Protein AF-A0A6B3B4L0-F1 (afdb_monomer)

Radius of gyration: 17.32 Å; Cα contacts (8 Å, |Δi|>4): 108; chains: 1; bounding box: 22×57×33 Å

pLDDT: mean 83.1, std 14.29, range [36.91, 97.31]

Structure (mmCIF, N/CA/C/O backbone):
data_AF-A0A6B3B4L0-F1
#
_entry.id   AF-A0A6B3B4L0-F1
#
loop_
_atom_site.group_PDB
_atom_site.id
_atom_site.type_symbol
_atom_site.label_atom_id
_atom_site.label_alt_id
_atom_site.label_comp_id
_atom_site.label_asym_id
_atom_site.label_entity_id
_atom_site.label_seq_id
_atom_site.pdbx_PDB_ins_code
_atom_site.Cartn_x
_atom_site.Cartn_y
_atom_site.Cartn_z
_atom_site.occupancy
_atom_site.B_iso_or_equiv
_atom_site.auth_seq_id
_atom_site.auth_comp_id
_atom_site.auth_asym_id
_atom_site.auth_atom_id
_atom_site.pdbx_PDB_model_num
ATOM 1 N N . MET A 1 1 ? -3.618 20.649 6.891 1.00 60.66 1 MET A N 1
ATOM 2 C CA . MET A 1 1 ? -2.152 20.453 6.861 1.00 60.66 1 MET A CA 1
ATOM 3 C C . MET A 1 1 ? -1.797 19.612 5.644 1.00 60.66 1 MET A C 1
ATOM 5 O O . MET A 1 1 ? -2.587 18.727 5.328 1.00 60.66 1 MET A O 1
ATOM 9 N N . PRO A 1 2 ? -0.694 19.899 4.934 1.00 78.56 2 PRO A N 1
ATOM 10 C CA . PRO A 1 2 ? -0.254 19.070 3.814 1.00 78.56 2 PRO A CA 1
ATOM 11 C C . PRO A 1 2 ? 0.205 17.692 4.311 1.00 78.56 2 PRO A C 1
ATOM 13 O O . PRO A 1 2 ? 0.738 17.570 5.411 1.00 78.56 2 PRO A O 1
ATOM 16 N N . LEU A 1 3 ? -0.021 16.656 3.504 1.00 88.44 3 LEU A N 1
ATOM 17 C CA . LEU A 1 3 ? 0.461 15.305 3.790 1.00 88.44 3 LEU A CA 1
ATOM 18 C C . LEU A 1 3 ? 1.967 15.208 3.524 1.00 88.44 3 LEU A C 1
ATOM 20 O O . LEU A 1 3 ? 2.456 15.729 2.521 1.00 88.44 3 LEU A O 1
ATOM 24 N N . HIS A 1 4 ? 2.686 14.503 4.397 1.00 93.50 4 HIS A N 1
ATOM 25 C CA . HIS A 1 4 ? 4.107 14.207 4.219 1.00 93.50 4 HIS A CA 1
ATOM 26 C C . HIS A 1 4 ? 4.270 12.907 3.425 1.00 93.50 4 HIS A C 1
ATOM 28 O O . HIS A 1 4 ? 4.052 11.824 3.963 1.00 93.50 4 HIS A O 1
ATOM 34 N N . TRP A 1 5 ? 4.626 13.030 2.145 1.00 94.75 5 TRP A N 1
ATOM 35 C CA . TRP A 1 5 ? 4.809 11.900 1.233 1.00 94.75 5 TRP A CA 1
ATOM 36 C C . TRP A 1 5 ? 6.263 11.430 1.195 1.00 94.75 5 TRP A C 1
ATOM 38 O O . TRP A 1 5 ? 7.173 12.226 0.961 1.00 94.75 5 TRP A O 1
ATOM 48 N N . THR A 1 6 ? 6.461 10.124 1.343 1.00 94.50 6 THR A N 1
ATOM 49 C CA . THR A 1 6 ? 7.743 9.441 1.166 1.00 94.50 6 THR A CA 1
ATOM 50 C C . THR A 1 6 ? 7.697 8.635 -0.122 1.00 94.50 6 THR A C 1
ATOM 52 O O . THR A 1 6 ? 6.875 7.730 -0.271 1.00 94.50 6 THR A O 1
ATOM 55 N N . ARG A 1 7 ? 8.583 8.964 -1.060 1.00 91.56 7 ARG A N 1
ATOM 56 C CA . ARG A 1 7 ? 8.720 8.259 -2.337 1.00 91.56 7 ARG A CA 1
ATOM 57 C C . ARG A 1 7 ? 9.512 6.969 -2.168 1.00 91.56 7 ARG A C 1
ATOM 59 O O . ARG A 1 7 ? 10.481 6.935 -1.414 1.00 91.56 7 ARG A O 1
ATOM 66 N N . SER A 1 8 ? 9.116 5.929 -2.896 1.00 88.44 8 SER A N 1
ATOM 67 C CA . SER A 1 8 ? 9.882 4.686 -2.997 1.00 88.44 8 SER A CA 1
ATOM 68 C C . SER A 1 8 ? 11.282 4.933 -3.572 1.00 88.44 8 SER A C 1
ATOM 70 O O . SER A 1 8 ? 11.435 5.665 -4.549 1.00 88.44 8 SER A O 1
ATOM 72 N N . SER A 1 9 ? 12.293 4.264 -3.016 1.00 83.88 9 SER A N 1
ATOM 73 C CA . SER A 1 9 ? 13.666 4.255 -3.545 1.00 83.88 9 SER A CA 1
ATOM 74 C C . SER A 1 9 ? 13.798 3.537 -4.892 1.00 83.88 9 SER A C 1
ATOM 76 O O . SER A 1 9 ? 14.800 3.709 -5.572 1.00 83.88 9 SER A O 1
ATOM 78 N N . TYR A 1 10 ? 12.799 2.734 -5.267 1.00 77.81 10 TYR A N 1
ATOM 79 C CA . TYR A 1 10 ? 12.742 2.003 -6.538 1.00 77.81 10 TYR A CA 1
ATOM 80 C C . TYR A 1 10 ? 12.088 2.813 -7.664 1.00 77.81 10 TYR A C 1
ATOM 82 O O . TYR A 1 10 ? 11.947 2.320 -8.776 1.00 77.81 10 TYR A O 1
ATOM 90 N N . CYS A 1 11 ? 11.676 4.052 -7.383 1.00 78.81 11 CYS A N 1
ATOM 91 C CA . CYS A 1 11 ? 11.149 4.948 -8.398 1.00 78.81 11 CYS A CA 1
ATOM 92 C C . CYS A 1 11 ? 12.308 5.586 -9.173 1.00 78.81 11 CYS A C 1
ATOM 94 O O . CYS A 1 11 ? 12.874 6.592 -8.739 1.00 78.81 11 CYS A O 1
ATOM 96 N N . ASP A 1 12 ? 12.663 4.995 -10.309 1.00 77.06 12 ASP A N 1
ATOM 97 C CA . ASP A 1 12 ? 13.581 5.579 -11.280 1.00 77.06 12 ASP A CA 1
ATOM 98 C C . ASP A 1 12 ? 12.816 6.301 -12.411 1.00 77.06 12 ASP A C 1
ATOM 100 O O . ASP A 1 12 ? 11.586 6.259 -12.523 1.00 77.06 12 ASP A O 1
ATOM 104 N N . SER A 1 13 ? 13.544 7.050 -13.240 1.00 65.50 13 SER A N 1
ATOM 105 C CA . SER A 1 13 ? 12.957 7.815 -14.346 1.00 65.50 13 SER A CA 1
ATOM 106 C C . SER A 1 13 ? 12.509 6.941 -15.524 1.00 65.50 13 SER A C 1
ATOM 108 O O . SER A 1 13 ? 11.720 7.409 -16.347 1.00 65.50 13 SER A O 1
ATOM 110 N N . ALA A 1 14 ? 12.982 5.695 -15.610 1.00 66.81 14 ALA A N 1
ATOM 111 C CA . ALA A 1 14 ? 12.793 4.813 -16.762 1.00 66.81 14 ALA A CA 1
ATOM 112 C C . ALA A 1 14 ? 11.774 3.680 -16.525 1.00 66.81 14 ALA A C 1
ATOM 114 O O . ALA A 1 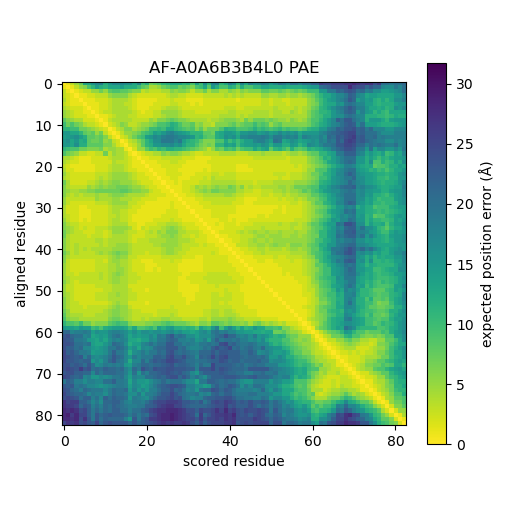14 ? 11.201 3.169 -17.485 1.00 66.81 14 ALA A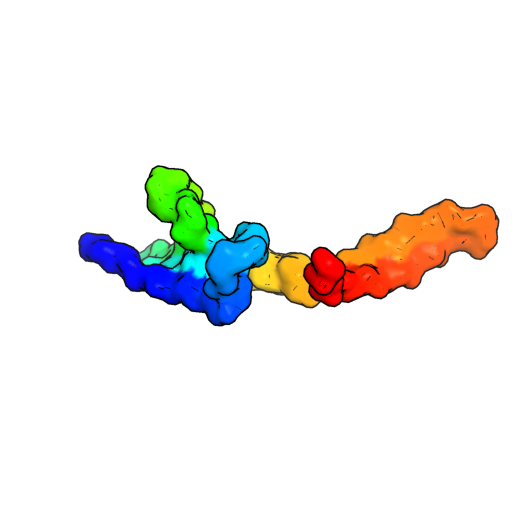 O 1
ATOM 115 N N . GLY A 1 15 ? 11.516 3.303 -15.275 1.00 65.50 15 GLY A N 1
ATOM 116 C CA . GLY A 1 15 ? 10.702 2.156 -14.884 1.00 65.50 15 GLY A CA 1
ATOM 117 C C . GLY A 1 15 ? 9.252 2.518 -14.548 1.00 65.50 15 GLY A C 1
ATOM 118 O O . GLY A 1 15 ? 8.949 3.672 -14.236 1.00 65.50 15 GLY A O 1
ATOM 119 N N . PRO A 1 16 ? 8.309 1.564 -14.633 1.00 65.94 16 PRO A N 1
ATOM 120 C CA . PRO A 1 16 ? 6.877 1.824 -14.459 1.00 65.94 16 PRO A CA 1
ATOM 121 C C . PRO A 1 16 ? 6.435 2.006 -12.994 1.00 65.94 16 PRO A C 1
ATOM 123 O O . PRO A 1 16 ? 5.397 2.621 -12.754 1.00 65.94 16 PRO A O 1
ATOM 126 N N . ASP A 1 17 ? 7.224 1.548 -12.019 1.00 72.12 17 ASP A N 1
ATOM 127 C CA . ASP A 1 17 ? 6.748 1.295 -10.653 1.00 72.12 17 ASP A CA 1
ATOM 128 C C . ASP A 1 17 ? 7.162 2.387 -9.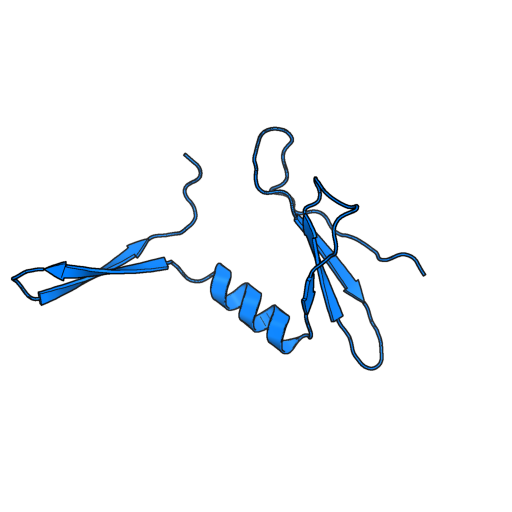654 1.00 72.12 17 ASP A C 1
ATOM 130 O O . ASP A 1 17 ? 8.058 2.233 -8.823 1.00 72.12 17 ASP A O 1
ATOM 134 N N . CYS A 1 18 ? 6.470 3.523 -9.716 1.00 89.00 18 CYS A N 1
ATOM 135 C CA . CYS A 1 18 ? 6.727 4.674 -8.856 1.00 89.00 18 CYS A CA 1
ATOM 136 C C . CYS A 1 18 ? 5.571 4.925 -7.886 1.00 89.00 18 CYS A C 1
ATOM 138 O O . CYS A 1 18 ? 4.518 5.413 -8.282 1.00 89.00 18 CYS A O 1
ATOM 140 N N . VAL A 1 19 ? 5.784 4.667 -6.594 1.00 91.94 19 VAL A N 1
ATOM 141 C CA . VAL A 1 19 ? 4.778 4.929 -5.551 1.00 91.94 19 VAL A CA 1
ATOM 142 C C . VAL A 1 19 ? 5.298 5.830 -4.433 1.00 91.94 19 VAL A C 1
ATOM 144 O O . VAL A 1 19 ? 6.498 5.874 -4.143 1.00 91.94 19 VAL A O 1
ATOM 147 N N . GLU A 1 20 ? 4.370 6.535 -3.794 1.00 94.62 20 GLU A N 1
ATOM 148 C CA . GLU A 1 20 ? 4.579 7.381 -2.621 1.00 94.62 20 GLU A CA 1
ATOM 149 C C . GLU A 1 20 ? 3.584 7.004 -1.521 1.00 94.62 20 GLU A C 1
ATOM 151 O O . GLU A 1 20 ? 2.402 6.770 -1.795 1.00 94.62 20 GLU A O 1
ATOM 156 N N . VAL A 1 21 ? 4.052 6.991 -0.271 1.00 95.75 21 VAL A N 1
ATOM 157 C CA . VAL A 1 21 ? 3.232 6.723 0.919 1.00 95.75 21 VAL A CA 1
ATOM 158 C C . VAL A 1 21 ? 3.211 7.912 1.871 1.00 95.75 21 VAL A C 1
ATOM 160 O O . VAL A 1 21 ? 4.214 8.605 2.011 1.00 95.75 21 VAL A O 1
ATOM 163 N N . ALA A 1 22 ? 2.091 8.142 2.551 1.00 96.44 22 ALA A N 1
ATOM 164 C CA . ALA A 1 22 ? 1.981 9.145 3.609 1.00 96.44 22 ALA A CA 1
ATOM 165 C C . ALA A 1 22 ? 1.229 8.583 4.817 1.00 96.44 22 ALA A C 1
ATOM 167 O O . ALA A 1 22 ? 0.132 8.043 4.676 1.00 96.44 22 ALA A O 1
ATOM 168 N N . SER A 1 23 ? 1.796 8.757 6.009 1.00 95.12 23 SER A N 1
ATOM 169 C CA . SER A 1 23 ? 1.137 8.406 7.269 1.00 95.12 23 SER A CA 1
ATOM 170 C C . SER A 1 23 ? 0.373 9.610 7.807 1.00 95.12 23 SER A C 1
ATOM 172 O O . SER A 1 23 ? 0.954 10.677 8.012 1.00 95.12 23 SER A O 1
ATOM 174 N N . VAL A 1 24 ? -0.923 9.437 8.060 1.00 95.19 24 VAL A N 1
ATOM 175 C CA . VAL A 1 24 ? -1.800 10.481 8.597 1.00 95.19 24 VAL A CA 1
ATOM 176 C C . VAL A 1 24 ? -2.157 10.129 10.042 1.00 95.19 24 VAL A C 1
ATOM 178 O O . VAL A 1 24 ? -2.948 9.208 10.265 1.00 95.19 24 VAL A O 1
ATOM 181 N N . PRO A 1 25 ? -1.567 10.812 11.039 1.00 92.31 25 PRO A N 1
ATOM 182 C CA . PRO A 1 25 ? -1.888 10.580 12.442 1.00 92.31 25 PRO A CA 1
ATOM 183 C C . PRO A 1 25 ? -3.267 11.157 12.796 1.00 92.31 25 PRO A C 1
ATOM 185 O O . PRO A 1 25 ? -3.730 12.122 12.189 1.00 92.31 25 PRO A O 1
ATOM 188 N N . GLY A 1 26 ? -3.918 10.585 13.808 1.00 91.25 26 GLY A N 1
ATOM 189 C CA . GLY A 1 26 ? -5.224 11.034 14.289 1.00 91.25 26 GLY A CA 1
ATOM 190 C C . GLY A 1 26 ? -5.952 9.952 15.091 1.00 91.25 26 GLY A C 1
ATOM 191 O O . GLY A 1 26 ? -5.408 8.863 15.273 1.00 91.25 26 GLY A O 1
ATOM 192 N N . PRO A 1 27 ? -7.188 10.222 15.552 1.00 91.81 27 PRO A N 1
ATOM 193 C CA . PRO A 1 27 ? -8.011 9.236 16.263 1.00 91.81 27 PRO A CA 1
ATOM 194 C C . PRO A 1 27 ? -8.372 8.022 15.391 1.00 91.81 27 PRO A C 1
ATOM 196 O O . PRO A 1 27 ? -8.600 6.934 15.908 1.00 91.81 27 PRO A O 1
ATOM 199 N N . ALA A 1 28 ? -8.375 8.199 14.068 1.00 91.81 28 ALA A N 1
ATOM 200 C CA . ALA A 1 28 ? -8.448 7.133 13.077 1.00 91.81 28 ALA A CA 1
ATOM 201 C C . ALA A 1 28 ? -7.256 7.288 12.113 1.00 91.81 28 ALA A C 1
ATOM 203 O O . ALA A 1 28 ? -7.373 8.004 11.116 1.00 91.81 28 ALA A O 1
ATOM 204 N N . PRO A 1 29 ? -6.084 6.705 12.430 1.00 94.81 29 PRO A N 1
ATOM 205 C CA . PRO A 1 29 ? -4.897 6.859 11.601 1.00 94.81 29 PRO A CA 1
ATOM 206 C C . PRO A 1 29 ? -5.079 6.144 10.262 1.00 94.81 29 PRO A C 1
ATOM 208 O O . PRO A 1 29 ? -5.647 5.051 10.205 1.00 94.81 29 PRO A O 1
ATOM 211 N N . VAL A 1 30 ? -4.561 6.741 9.191 1.00 96.75 30 VAL A N 1
ATOM 212 C CA . VAL A 1 30 ? -4.596 6.145 7.850 1.00 96.75 30 VAL A CA 1
ATOM 213 C C . VAL A 1 30 ? -3.238 6.228 7.165 1.00 96.75 30 VAL A C 1
ATOM 215 O O . VAL A 1 30 ? -2.456 7.147 7.408 1.00 96.75 30 VAL A O 1
ATOM 218 N N . VAL A 1 31 ? -2.966 5.259 6.297 1.00 96.94 31 VAL A N 1
ATOM 219 C CA . VAL A 1 31 ? -1.824 5.251 5.383 1.00 96.94 31 VAL A CA 1
ATOM 220 C C . VAL A 1 31 ? -2.348 5.499 3.979 1.00 96.94 31 VAL A C 1
ATOM 222 O O . VAL A 1 31 ? -3.172 4.734 3.479 1.00 96.94 31 VAL A O 1
ATOM 225 N N . CYS A 1 32 ? -1.883 6.568 3.347 1.00 96.56 32 CYS A N 1
ATOM 226 C CA . CYS A 1 32 ? -2.212 6.882 1.966 1.00 96.56 32 CYS A CA 1
ATOM 227 C C . CYS A 1 32 ? -1.133 6.323 1.034 1.00 96.56 32 CYS A C 1
ATOM 229 O O . CYS A 1 32 ? 0.050 6.497 1.310 1.00 96.56 32 CYS A O 1
ATOM 231 N N . LEU A 1 33 ? -1.532 5.706 -0.076 1.00 94.88 33 LEU A N 1
ATOM 232 C CA . LEU A 1 33 ? -0.660 5.215 -1.145 1.00 94.88 33 LEU A CA 1
ATOM 233 C C . LEU A 1 33 ? -1.112 5.829 -2.470 1.00 94.88 33 LEU A C 1
ATOM 235 O O . LEU A 1 33 ? -2.299 5.787 -2.803 1.00 94.88 33 LEU A O 1
ATOM 239 N N . ARG A 1 34 ? -0.178 6.371 -3.248 1.00 94.19 34 ARG A N 1
ATOM 240 C CA . ARG A 1 34 ? -0.463 6.879 -4.595 1.00 94.19 34 ARG A CA 1
ATOM 241 C C . ARG A 1 34 ? 0.662 6.563 -5.567 1.00 94.19 34 ARG A C 1
ATOM 243 O O . ARG A 1 34 ? 1.786 6.287 -5.159 1.00 94.19 34 ARG A O 1
ATOM 250 N N . ASP A 1 35 ? 0.341 6.681 -6.846 1.00 91.12 35 ASP A N 1
ATOM 251 C CA . ASP A 1 35 ? 1.317 6.705 -7.929 1.00 91.12 35 ASP A CA 1
ATOM 252 C C . ASP A 1 35 ? 2.024 8.070 -7.965 1.00 91.12 35 ASP A C 1
ATOM 254 O O . ASP A 1 35 ? 1.379 9.116 -8.107 1.00 91.12 35 ASP A O 1
ATOM 258 N N . SER A 1 36 ? 3.352 8.064 -7.841 1.00 89.88 36 SER A N 1
ATOM 259 C CA . SER A 1 36 ? 4.172 9.282 -7.857 1.00 89.88 36 SER A CA 1
ATOM 260 C C . SER A 1 36 ? 4.131 9.990 -9.210 1.00 89.88 36 SER A C 1
ATOM 262 O O . SER A 1 36 ? 4.349 11.200 -9.269 1.00 89.88 36 SER A O 1
ATOM 264 N N . LYS A 1 37 ? 3.860 9.260 -10.301 1.00 86.06 37 LYS A N 1
ATOM 265 C CA . LYS A 1 37 ? 3.783 9.818 -11.661 1.00 86.06 37 LYS A CA 1
ATOM 266 C C . LYS A 1 37 ? 2.437 10.472 -11.951 1.00 86.06 37 LYS A C 1
ATOM 268 O O . LYS A 1 37 ? 2.343 11.298 -12.853 1.00 86.06 37 LYS A O 1
ATOM 273 N N . ASN A 1 38 ? 1.409 10.147 -11.170 1.00 88.81 38 ASN A N 1
ATOM 274 C CA . ASN A 1 38 ? 0.061 10.685 -11.325 1.00 88.81 38 ASN A CA 1
ATOM 275 C C . ASN A 1 38 ? -0.477 11.267 -9.999 1.00 88.81 38 ASN A C 1
ATOM 277 O O . ASN A 1 38 ? -1.531 10.837 -9.524 1.00 88.81 38 ASN A O 1
ATOM 281 N N . PRO A 1 39 ? 0.188 12.276 -9.399 1.00 88.56 39 PRO A N 1
ATOM 282 C CA . PRO A 1 39 ? -0.140 12.768 -8.056 1.00 88.56 39 PRO A CA 1
ATOM 283 C C . PRO A 1 39 ? -1.495 13.486 -7.958 1.00 88.56 39 PRO A C 1
ATOM 285 O O . PRO A 1 39 ? -1.968 13.722 -6.847 1.00 88.56 39 PRO A O 1
ATOM 288 N N . SER A 1 40 ? -2.104 13.850 -9.094 1.00 90.69 40 SER A N 1
ATOM 289 C CA . SER A 1 40 ? -3.448 14.436 -9.176 1.00 90.69 40 SER A CA 1
ATOM 290 C C . SER A 1 40 ? -4.570 13.398 -9.103 1.00 90.69 40 SER A C 1
ATOM 292 O O . SER A 1 40 ? -5.724 13.768 -8.882 1.00 90.69 40 SER A O 1
ATOM 294 N N . ARG A 1 41 ? -4.263 12.107 -9.291 1.00 89.75 41 ARG A N 1
ATOM 295 C CA . ARG A 1 41 ? -5.248 11.031 -9.147 1.00 89.75 41 ARG A CA 1
ATOM 296 C C . ARG A 1 41 ? -5.516 10.739 -7.664 1.00 89.75 41 ARG A C 1
ATOM 298 O O . ARG A 1 41 ? -4.647 10.987 -6.827 1.00 89.75 41 ARG A O 1
ATOM 305 N N . PRO A 1 42 ? -6.698 10.194 -7.322 1.00 92.81 42 PRO A N 1
ATOM 306 C CA . PRO A 1 42 ? -7.011 9.824 -5.947 1.00 92.81 42 PRO A CA 1
ATOM 307 C C . PRO A 1 42 ? -5.991 8.840 -5.363 1.00 92.81 42 PRO A C 1
ATOM 309 O O . PRO A 1 42 ? -5.626 7.856 -6.006 1.00 92.81 42 PRO A O 1
ATOM 312 N N . ALA A 1 43 ? -5.564 9.097 -4.128 1.00 94.19 43 ALA A N 1
ATOM 313 C CA . ALA A 1 43 ? -4.766 8.156 -3.353 1.00 94.19 43 ALA A CA 1
ATOM 314 C C . ALA A 1 43 ? -5.663 7.074 -2.737 1.00 94.19 43 ALA A C 1
ATOM 316 O O . ALA A 1 43 ? -6.794 7.347 -2.328 1.00 94.19 43 ALA A O 1
ATOM 317 N N . LEU A 1 44 ? -5.135 5.858 -2.617 1.00 95.12 44 LEU A N 1
ATOM 318 C CA . LEU A 1 44 ? -5.742 4.810 -1.804 1.00 95.12 44 LEU A CA 1
ATOM 319 C C . LEU A 1 44 ? -5.459 5.105 -0.332 1.00 95.12 44 LEU A C 1
ATOM 321 O O . LEU A 1 44 ? -4.328 5.437 0.010 1.00 95.12 44 LEU A O 1
ATOM 325 N N . ALA A 1 45 ? -6.459 4.968 0.535 1.00 96.25 45 ALA A N 1
ATOM 326 C CA . ALA A 1 45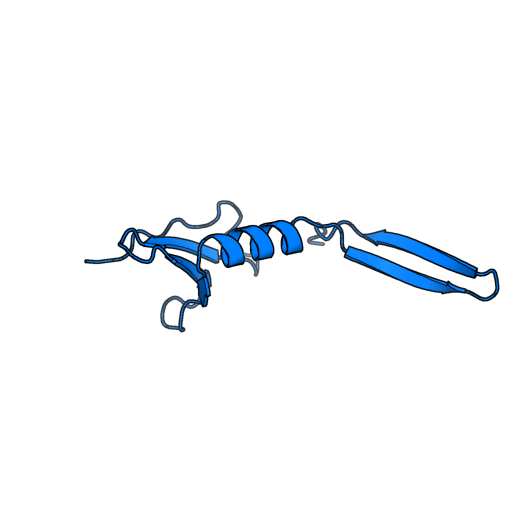 ? -6.313 5.162 1.973 1.00 96.25 45 ALA A CA 1
ATOM 327 C C . ALA A 1 45 ? -6.614 3.857 2.713 1.00 96.25 45 ALA A C 1
ATOM 329 O O . ALA A 1 45 ? -7.669 3.250 2.528 1.00 96.25 45 ALA A O 1
ATOM 330 N N . PHE A 1 46 ? -5.688 3.442 3.569 1.00 97.25 46 PHE A N 1
ATOM 331 C CA . PHE A 1 46 ? -5.768 2.210 4.340 1.00 97.25 46 PHE A CA 1
ATOM 332 C C . PHE A 1 46 ? -5.805 2.525 5.831 1.00 97.25 46 PHE A C 1
ATOM 334 O O . PHE A 1 46 ? -5.015 3.331 6.317 1.00 97.25 46 PHE A O 1
ATOM 341 N N . GLY A 1 47 ? -6.664 1.837 6.583 1.00 97.31 47 GLY A N 1
ATOM 342 C CA . GLY A 1 47 ? -6.467 1.722 8.030 1.00 97.31 47 GLY A CA 1
ATOM 343 C C . GLY A 1 47 ? -5.239 0.850 8.350 1.00 97.31 47 GLY A C 1
ATOM 344 O O . GLY A 1 47 ? -4.797 0.092 7.481 1.00 97.31 47 GLY A O 1
ATOM 345 N N . PRO A 1 48 ? -4.706 0.873 9.586 1.00 95.12 48 PRO A N 1
ATOM 346 C CA . PRO A 1 48 ? -3.457 0.183 9.925 1.00 95.12 48 PRO A CA 1
ATOM 347 C C . PRO A 1 48 ? -3.486 -1.321 9.629 1.00 95.12 48 PRO A C 1
ATOM 349 O O . PRO A 1 48 ? -2.574 -1.846 8.999 1.00 95.12 48 PRO A O 1
ATOM 352 N N . ALA A 1 49 ? -4.571 -2.007 10.005 1.00 95.81 49 ALA A N 1
ATOM 353 C CA . ALA A 1 49 ? -4.722 -3.441 9.757 1.00 95.81 49 ALA A CA 1
ATOM 354 C C . ALA A 1 49 ? -4.796 -3.774 8.257 1.00 95.81 49 ALA A C 1
ATOM 356 O O . ALA A 1 49 ? -4.181 -4.737 7.802 1.00 95.81 49 ALA A O 1
ATOM 357 N N . ALA A 1 50 ? -5.511 -2.954 7.479 1.00 96.81 50 ALA A N 1
ATOM 358 C CA . ALA A 1 50 ? -5.612 -3.123 6.032 1.00 96.81 50 ALA A CA 1
ATOM 359 C C . ALA A 1 50 ? -4.264 -2.869 5.343 1.00 96.81 50 ALA A C 1
ATOM 361 O O . ALA A 1 50 ? -3.905 -3.604 4.428 1.00 96.81 50 ALA A O 1
ATOM 362 N N . TRP A 1 51 ? -3.493 -1.885 5.816 1.00 96.00 51 TRP A N 1
ATOM 363 C CA . TRP A 1 51 ? -2.142 -1.621 5.328 1.00 96.00 51 TRP A CA 1
ATOM 364 C C . TRP A 1 51 ? -1.202 -2.802 5.594 1.00 96.00 51 TRP A C 1
ATOM 366 O O . TRP A 1 51 ? -0.545 -3.282 4.673 1.00 96.00 51 TRP A O 1
ATOM 376 N N . SER A 1 52 ? -1.184 -3.333 6.821 1.00 94.88 52 SER A N 1
ATOM 377 C CA . SER A 1 52 ? -0.380 -4.517 7.154 1.00 94.88 52 SER A CA 1
ATOM 378 C C . SER A 1 52 ? -0.763 -5.735 6.310 1.00 94.88 52 SER A C 1
ATOM 380 O O . SER A 1 52 ? 0.117 -6.448 5.830 1.00 94.88 52 SER A O 1
ATOM 382 N N . ALA A 1 53 ? -2.062 -5.961 6.088 1.00 95.06 53 ALA A N 1
ATOM 383 C CA . ALA A 1 53 ? -2.539 -7.041 5.228 1.00 95.06 53 ALA A CA 1
ATOM 384 C C . ALA A 1 53 ? -2.136 -6.835 3.759 1.00 95.06 53 ALA A C 1
ATOM 386 O O . ALA A 1 53 ? -1.704 -7.788 3.113 1.00 95.06 53 ALA A O 1
ATOM 387 N N . PHE A 1 54 ? -2.235 -5.604 3.248 1.00 93.31 54 PHE A N 1
ATOM 388 C CA . PHE A 1 54 ? -1.802 -5.243 1.899 1.00 93.31 54 PHE A CA 1
ATOM 389 C C . PHE A 1 54 ? -0.308 -5.524 1.702 1.00 93.31 54 PHE A C 1
ATOM 391 O O . PHE A 1 54 ? 0.049 -6.266 0.789 1.00 93.31 54 PHE A O 1
ATOM 398 N N . VAL A 1 55 ? 0.552 -5.022 2.598 1.00 91.88 55 VAL A N 1
ATOM 399 C CA . VAL A 1 55 ? 2.008 -5.255 2.545 1.00 91.88 55 VAL A CA 1
ATOM 400 C C . VAL A 1 55 ? 2.329 -6.750 2.630 1.00 91.88 55 VAL A C 1
ATOM 402 O O . VAL A 1 55 ? 3.096 -7.271 1.825 1.00 91.88 55 VAL A O 1
ATOM 405 N N . GLY A 1 56 ? 1.686 -7.474 3.549 1.00 92.50 56 GLY A N 1
ATOM 406 C CA . GLY A 1 56 ? 1.874 -8.919 3.677 1.00 92.50 56 GLY A CA 1
ATOM 407 C C . GLY A 1 56 ? 1.381 -9.721 2.468 1.00 92.50 56 GLY A C 1
ATOM 408 O O . GLY A 1 56 ? 1.870 -10.821 2.231 1.00 92.50 56 GLY A O 1
ATOM 409 N N . ALA A 1 57 ? 0.419 -9.206 1.699 1.00 88.00 57 ALA A N 1
ATOM 410 C CA . ALA A 1 57 ? -0.036 -9.841 0.467 1.00 88.00 57 ALA A CA 1
ATOM 411 C C . ALA A 1 57 ? 0.946 -9.613 -0.691 1.00 88.00 57 ALA A C 1
ATOM 413 O O . ALA A 1 57 ? 1.183 -10.546 -1.456 1.00 88.00 57 ALA A O 1
ATOM 414 N N . VAL A 1 58 ? 1.529 -8.414 -0.806 1.00 85.62 58 VAL A N 1
ATOM 415 C CA . VAL A 1 58 ? 2.496 -8.097 -1.876 1.00 85.62 58 VAL A CA 1
ATOM 416 C C . VAL A 1 58 ? 3.880 -8.703 -1.636 1.00 85.62 58 VAL A C 1
ATOM 418 O O . VAL A 1 58 ? 4.582 -8.994 -2.600 1.00 85.62 58 VAL A O 1
ATOM 421 N N . ASP A 1 59 ? 4.254 -8.950 -0.378 1.00 81.75 59 ASP A N 1
ATOM 422 C CA . ASP A 1 59 ? 5.517 -9.610 -0.013 1.00 81.75 59 ASP A CA 1
ATOM 423 C C . ASP A 1 59 ? 5.472 -11.141 -0.205 1.00 81.75 59 ASP A C 1
ATOM 425 O O . ASP A 1 59 ? 6.495 -11.829 -0.213 1.00 81.75 59 ASP A O 1
ATOM 429 N N . ARG A 1 60 ? 4.279 -11.724 -0.394 1.00 71.19 60 ARG A N 1
ATOM 430 C CA . ARG A 1 60 ? 4.162 -13.168 -0.626 1.00 71.19 60 ARG A 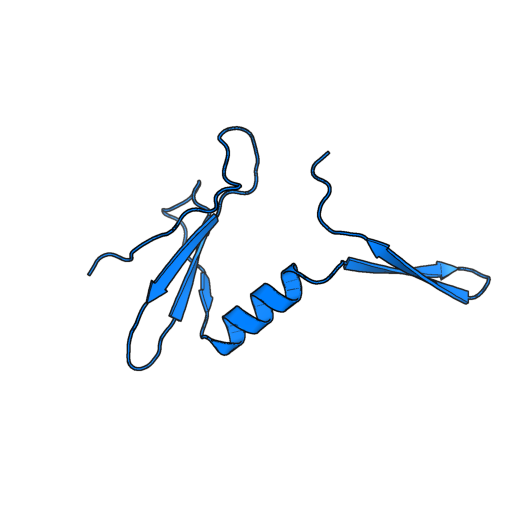CA 1
ATOM 431 C C . ARG A 1 60 ? 4.622 -13.535 -2.039 1.00 71.19 60 ARG A C 1
ATOM 433 O O . ARG A 1 60 ? 4.174 -12.922 -3.008 1.00 71.19 60 ARG A O 1
ATOM 440 N N . PRO A 1 61 ? 5.416 -14.611 -2.197 1.00 61.22 61 PRO A N 1
ATOM 441 C CA . PRO A 1 61 ? 5.674 -15.169 -3.516 1.00 61.22 61 PRO A CA 1
ATOM 442 C C . PRO A 1 61 ? 4.350 -15.620 -4.140 1.00 61.22 61 PRO A C 1
ATOM 444 O O . PRO A 1 61 ? 3.548 -16.303 -3.496 1.00 61.22 61 PRO A O 1
ATOM 447 N N . ALA A 1 62 ? 4.126 -15.264 -5.405 1.00 66.50 62 ALA A N 1
ATOM 448 C CA . ALA A 1 62 ? 2.968 -15.737 -6.142 1.00 66.50 62 ALA A CA 1
ATOM 449 C C . ALA A 1 62 ? 3.040 -17.265 -6.249 1.00 66.50 62 ALA A C 1
ATOM 451 O O . ALA A 1 62 ? 3.961 -17.832 -6.844 1.00 66.50 62 ALA A O 1
ATOM 452 N N . VAL A 1 63 ? 2.066 -17.950 -5.657 1.00 66.38 63 VAL A N 1
ATOM 453 C CA . VAL A 1 63 ? 1.944 -19.401 -5.765 1.00 66.38 63 VAL A CA 1
ATOM 454 C C . VAL A 1 63 ? 1.230 -19.708 -7.075 1.00 66.38 63 VAL A C 1
ATOM 456 O O . VAL A 1 63 ? 0.034 -19.459 -7.208 1.00 66.38 63 VAL A O 1
ATOM 459 N N . VAL A 1 64 ? 1.952 -20.258 -8.050 1.00 74.88 64 VAL A N 1
ATOM 460 C CA . VAL A 1 64 ? 1.340 -20.771 -9.279 1.00 74.88 64 VAL A CA 1
ATOM 461 C C . VAL A 1 64 ? 1.133 -22.265 -9.111 1.00 74.88 64 VAL A C 1
ATOM 463 O O . VAL A 1 64 ? 2.087 -23.044 -9.106 1.00 74.88 64 VAL A O 1
ATOM 466 N N . ALA A 1 65 ? -0.126 -22.661 -8.969 1.00 74.06 65 ALA A N 1
ATOM 467 C CA . ALA A 1 65 ? -0.526 -24.057 -8.967 1.00 74.06 65 ALA A CA 1
ATOM 468 C C . ALA A 1 65 ? -0.999 -24.445 -10.372 1.00 74.06 65 ALA A C 1
ATOM 470 O O . ALA A 1 65 ? -1.918 -23.839 -10.917 1.00 74.06 65 ALA A O 1
ATOM 471 N N . THR A 1 66 ? -0.358 -25.445 -10.969 1.00 79.12 66 THR A N 1
ATOM 472 C CA . THR A 1 66 ? -0.766 -26.025 -12.253 1.00 79.12 66 THR A CA 1
ATOM 473 C C . THR A 1 66 ? -1.217 -27.455 -12.014 1.00 79.12 66 THR A C 1
ATOM 475 O O . THR A 1 66 ? -0.501 -28.249 -11.404 1.00 79.12 66 THR A O 1
ATOM 478 N N . ARG A 1 67 ? -2.413 -27.798 -12.490 1.00 81.38 67 ARG A N 1
ATOM 479 C CA . ARG A 1 67 ? -2.902 -29.176 -12.444 1.00 81.38 67 ARG A CA 1
ATOM 480 C C . ARG A 1 67 ? -2.349 -29.932 -13.650 1.00 81.38 67 ARG A C 1
ATOM 482 O O . ARG A 1 67 ? -2.683 -29.595 -14.783 1.00 81.38 67 ARG A O 1
ATOM 489 N N . THR A 1 68 ? -1.496 -30.921 -13.409 1.00 81.06 68 THR A N 1
ATOM 490 C CA . THR A 1 68 ? -0.979 -31.834 -14.436 1.00 81.06 68 THR A CA 1
ATOM 491 C C . THR A 1 68 ? -1.715 -33.174 -14.357 1.00 81.06 68 THR A C 1
ATOM 493 O O . THR A 1 68 ? -2.491 -33.421 -13.431 1.00 81.06 68 THR A O 1
ATOM 496 N N . ARG A 1 69 ? -1.510 -34.048 -15.352 1.00 87.25 69 ARG A N 1
ATOM 497 C CA . ARG A 1 69 ? -2.086 -35.405 -15.344 1.00 87.25 69 ARG A CA 1
ATOM 498 C C . ARG A 1 69 ? -1.569 -36.252 -14.171 1.00 87.25 69 ARG A C 1
ATOM 500 O O . ARG A 1 69 ? -2.317 -37.080 -13.671 1.00 87.25 69 ARG A O 1
ATOM 507 N N . ASP A 1 70 ? -0.358 -35.962 -13.694 1.00 88.31 70 ASP A N 1
ATOM 508 C CA . ASP A 1 70 ? 0.311 -36.674 -12.594 1.00 88.31 70 ASP A CA 1
ATOM 509 C C . ASP A 1 70 ? 0.037 -36.057 -11.209 1.00 88.31 70 ASP A C 1
ATOM 511 O O . ASP A 1 70 ? 0.587 -36.504 -10.204 1.00 88.31 70 ASP A O 1
ATOM 515 N N . GLY A 1 71 ? -0.802 -35.015 -11.133 1.00 84.62 71 GLY A N 1
ATOM 516 C CA . GLY A 1 71 ? -1.216 -34.395 -9.875 1.00 84.62 71 GLY A CA 1
ATOM 517 C C . GLY A 1 71 ? -1.148 -32.867 -9.867 1.00 84.62 71 GLY A C 1
ATOM 518 O O . GLY A 1 71 ? -1.107 -32.200 -10.899 1.00 84.62 71 GLY A O 1
ATOM 519 N N . LEU A 1 72 ? -1.189 -32.286 -8.667 1.00 81.81 72 LEU A N 1
ATOM 520 C CA . LEU A 1 72 ? -1.077 -30.840 -8.474 1.00 81.81 72 LEU A CA 1
ATOM 521 C C . LEU A 1 72 ? 0.398 -30.448 -8.336 1.00 81.81 72 LEU A C 1
ATOM 523 O O . LEU A 1 72 ? 1.060 -30.855 -7.386 1.00 81.81 72 LEU A O 1
ATOM 52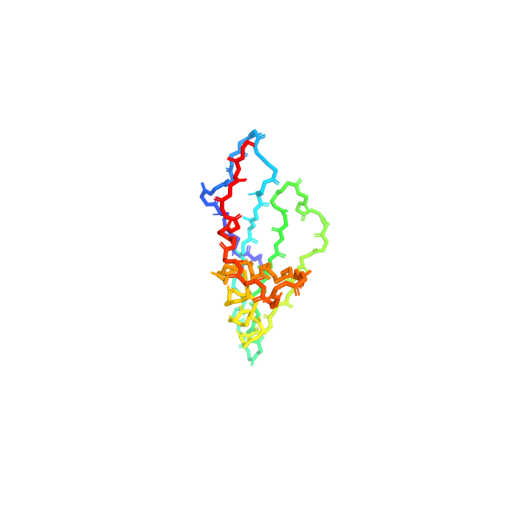7 N N . GLN A 1 73 ? 0.898 -29.626 -9.256 1.00 79.44 73 GLN A N 1
ATOM 528 C CA . GLN A 1 73 ? 2.234 -29.040 -9.175 1.00 79.44 73 GLN A CA 1
ATOM 529 C C . GLN A 1 73 ? 2.122 -27.610 -8.651 1.00 79.44 73 GLN A C 1
ATOM 531 O O . GLN A 1 73 ? 1.447 -26.773 -9.251 1.00 79.44 73 GLN A O 1
ATOM 536 N N . VAL A 1 74 ? 2.786 -27.318 -7.533 1.00 79.75 74 VAL A N 1
ATOM 537 C CA . VAL A 1 74 ? 2.805 -25.986 -6.917 1.00 79.75 74 VAL A CA 1
ATOM 538 C C . VAL A 1 74 ? 4.206 -25.407 -7.050 1.00 79.75 74 VAL A C 1
ATOM 540 O O . VAL A 1 74 ? 5.166 -25.985 -6.546 1.00 79.75 74 VAL A O 1
ATOM 543 N N . ARG A 1 75 ? 4.335 -24.259 -7.722 1.00 72.44 75 ARG A N 1
ATOM 544 C CA . ARG A 1 75 ? 5.613 -23.558 -7.878 1.00 72.44 75 ARG A CA 1
ATOM 545 C C . ARG A 1 75 ? 5.502 -22.147 -7.320 1.00 72.44 75 ARG A C 1
ATOM 547 O O . ARG A 1 75 ? 4.606 -21.390 -7.689 1.00 72.44 75 ARG A O 1
ATOM 554 N N . LEU A 1 76 ? 6.436 -21.786 -6.447 1.00 69.94 76 LEU A N 1
ATOM 555 C CA . LEU A 1 76 ? 6.599 -20.411 -5.990 1.00 69.94 76 LEU A CA 1
ATOM 556 C C . LEU A 1 76 ? 7.256 -19.611 -7.117 1.00 69.94 76 LEU A C 1
ATOM 558 O O . LEU A 1 76 ? 8.392 -19.898 -7.503 1.00 69.94 76 LEU A O 1
ATOM 562 N N . LYS A 1 77 ? 6.549 -18.622 -7.661 1.00 62.97 77 LYS A N 1
ATOM 563 C CA . LYS A 1 77 ? 7.155 -17.583 -8.490 1.00 62.97 77 LYS A CA 1
ATOM 564 C C . LYS A 1 77 ? 7.481 -16.411 -7.569 1.00 62.97 77 LYS A C 1
ATOM 566 O O . LYS A 1 77 ? 6.583 -15.810 -6.985 1.00 62.97 77 LYS A O 1
ATOM 571 N N . ARG A 1 78 ? 8.770 -16.090 -7.414 1.00 53.78 78 ARG A N 1
ATOM 572 C CA . ARG A 1 78 ? 9.152 -14.772 -6.891 1.00 53.78 78 ARG A CA 1
ATOM 573 C C . ARG A 1 78 ? 8.594 -13.736 -7.863 1.00 53.78 78 ARG A C 1
ATOM 575 O O . ARG A 1 78 ? 8.825 -13.845 -9.061 1.00 53.78 78 ARG A O 1
ATOM 582 N N . THR A 1 79 ? 7.826 -12.786 -7.350 1.00 55.91 79 THR A N 1
ATOM 583 C CA . THR A 1 79 ? 7.231 -11.684 -8.120 1.00 55.91 79 THR A CA 1
ATOM 584 C C . THR A 1 79 ? 8.241 -10.587 -8.456 1.00 55.91 79 THR A C 1
ATOM 586 O O . THR A 1 79 ? 7.900 -9.637 -9.147 1.00 55.91 79 THR A O 1
ATOM 589 N N . THR A 1 80 ? 9.499 -10.731 -8.040 1.00 57.44 80 THR A N 1
ATOM 590 C CA . THR A 1 80 ? 10.611 -9.874 -8.450 1.00 57.44 80 THR A CA 1
ATOM 591 C C . THR A 1 80 ? 11.309 -10.452 -9.679 1.00 57.44 80 THR A C 1
ATOM 593 O O . THR A 1 80 ? 12.292 -11.181 -9.572 1.00 57.44 80 THR A O 1
ATOM 596 N N . SER A 1 81 ? 10.790 -10.137 -10.863 1.00 38.34 81 SER A N 1
ATOM 597 C CA . SER A 1 81 ? 11.571 -10.189 -12.101 1.00 38.34 81 SER A CA 1
ATOM 598 C C . SER A 1 81 ? 11.077 -9.083 -13.021 1.00 38.34 81 SER A C 1
ATOM 600 O O . SER A 1 81 ? 10.199 -9.294 -13.852 1.00 38.34 81 SER A O 1
ATOM 602 N N . THR A 1 82 ? 11.615 -7.885 -12.813 1.00 45.16 82 THR A N 1
ATOM 603 C CA . THR A 1 82 ? 11.814 -6.927 -13.898 1.00 45.16 82 THR A CA 1
ATOM 604 C C . THR A 1 82 ? 12.819 -7.585 -14.846 1.00 45.16 82 THR A C 1
ATOM 606 O O . THR A 1 82 ? 13.992 -7.704 -14.496 1.00 45.16 82 THR A O 1
ATOM 609 N N . GLU A 1 83 ? 12.339 -8.139 -15.961 1.00 36.91 83 GLU A N 1
ATOM 610 C CA . GLU A 1 83 ? 13.151 -8.262 -17.182 1.00 36.91 83 GLU A CA 1
ATOM 611 C C . GLU A 1 83 ? 13.095 -6.936 -17.943 1.00 36.91 83 GLU A C 1
ATOM 613 O O . GLU A 1 83 ? 12.006 -6.312 -17.944 1.00 36.91 83 GLU A O 1
#

Sequence (83 aa):
MPLHWTRSSYCDSAGPDCVEVASVPGPAPVVCLRDSKNPSRPALAFGPAAWSAFVGAVDRPAVVATRTRDGLQVRLKRTTSTE

Secondary structure (DSSP, 8-state):
-----EE-TT--SSSS--EEEEEE-SSS-EEEEEETT-TTSPPEEE-HHHHHHHHHHHSSPEEEEEEETTEEEEEEE-S----

Foldseek 3Di:
DDFDWDWDPPDDPPDDDTKIWTWDDDPFTWIWMDHPVCVVDDTDIDGPVRVVVVVVVLQAFDWDWDQDPVGIDTDGHRPPDPD

Mean predicted aligned error: 9.44 Å

Solvent-accessible surface area (backbone atoms only — not comparable to full-atom values): 5246 Å² total; per-residue (Å²): 133,85,82,63,71,48,70,47,91,73,45,55,98,88,59,91,67,34,41,27,38,26,75,43,85,62,102,76,42,35,39,35,42,37,45,62,88,49,73,86,54,85,60,50,76,27,45,65,70,56,42,54,50,50,53,59,57,70,71,47,58,46,72,49,72,47,82,52,97,94,44,82,47,77,43,78,39,72,81,83,68,90,127

=== Feature glossary ===
The record interleaves many kinds of information about one protein. Here is each kind framed as the question it answers.

Q: What does the local fold look like, residue by residue?
A: The Foldseek 3Di string encodes local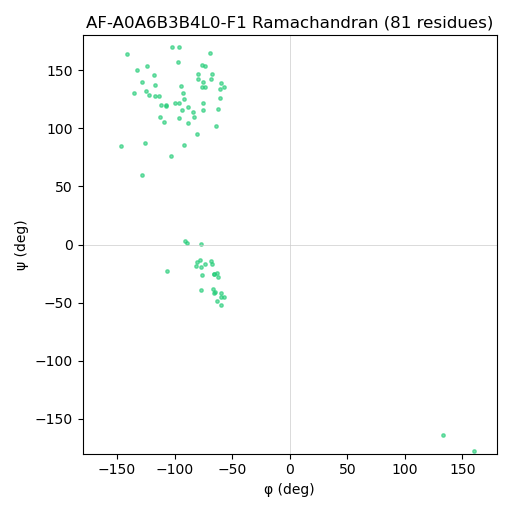 tertiary geometry as a 20-letter alphabet — one character per residue — derived from the relative positions of nearby Cα atoms. Unlike the amino-acid sequence, 3Di is a direct function of the 3D structure, so two proteins with the same fold have similar 3Di strings even at low sequence identity.

Q: Which residues are in helices, strands, or loops?
A: The SS8 string is DSSP's per-residue secondary-structure call. α-helix (H) means an i→i+4 H-bond ladder; β-strand (E) means the residue participates in a β-sheet; 3₁₀ (G) and π (I) are tighter and wider helices; T/S are turns/bends; '-' is loop.

Q: How big and how compact is the whole molecule?
A: Radius of gyration (Rg) is the root-mean-square distance of Cα atoms from their centroid — a single number for overall size and compactness. A globular domain of N residues has Rg ≈ 2.2·N^0.38 Å; an extended or disordered chain has a much larger Rg. The Cα contact count is the number of residue pairs whose Cα atoms are within 8 Å and are more than four positions apart in sequence — a standard proxy for tertiary packing density. The bounding box is the smallest axis-aligned box enclosing all Cα atoms.

Q: Where is each backbone atom in 3D?
A: Structure coordinates are given as an mmCIF _atom_site loop: one row per atom with element, residue name, chain id, sequence number, and x/y/z position in Å. Only the four main-chain atoms per residue are included here; side chains are omitted to keep the record compact.

Q: What is the amino-acid chain?
A: Primary structure: the covalent order of the twenty standard amino acids along the backbone. Two proteins with the same sequence will (almost always) fold to the same structure; two with 30% identity often share a fold but not the details.

Q: What if only a Cα trace is available?
A: Three-state secondary structure (P-SEA) collapses the eight DSSP classes into helix (a), strand (b), and coil (c). P-SEA assigns these from Cα geometry alone — distances and angles — without requiring backbone oxygens, so it works on any Cα trace.

Q: What family and function is it annotated with?
A: Database cross-references. InterPro integrates a dozen domain/family signature databases into unified entries with residue-range hits. GO terms attach function/process/location labels with evidence codes. CATH codes position the fold in a four-level structu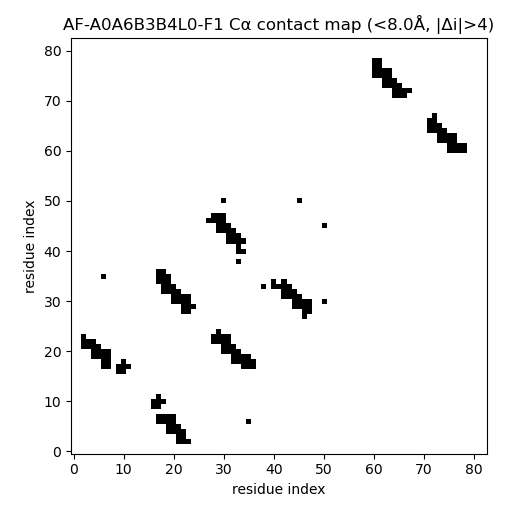ral taxonomy. Organism is the NCBI-taxonomy species name.

Q: How confident is the AlphaFold model at each residue?
A: pLDDT is the predicted lDDT-Cα score: AlphaFold's confidence that the local environment of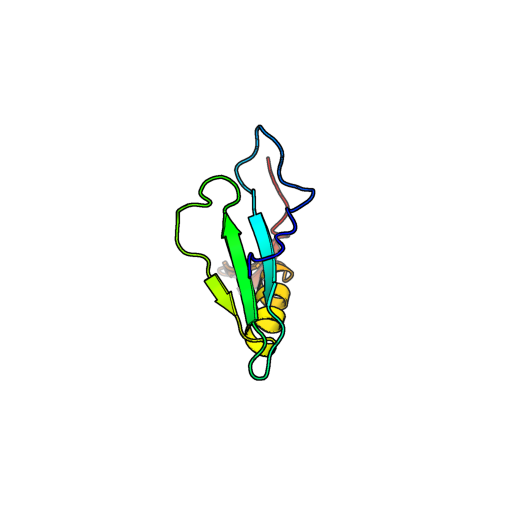 each residue (all inter-atomic distances within 15 Å) is correctly placed. It is a per-residue number between 0 and 100, with higher meaning more reliable.

Q: How mobile is each atom in the crystal?
A: B-factor (Debye–Waller factor) reflects atomic displacement in the crystal lattice. It is an experimental observable (units Å²), not a prediction; low values mean the atom is pinned down, high values mean it moves or is heterogeneous across the crystal.

Q: Which residues are buried vs exposed?
A: SASA measures how much of the protein is reachable by solvent. It is computed by rolling a water-sized probe over the atomic surface and summing the exposed area (Å²). Per-residue SASA distinguishes core (buried, low SASA) from surface (exposed, high SASA) residues; total SASA is a whole-molecule size measure.

Q: What do the diagnostic plots show?
A: Plot images: a contact map (which residues are close in 3D, as an N×N binary image), a Ramachandran scatter (backbone torsion angles, revealing secondary-structure composition at a glance), and — for AlphaFold structures — a PAE heatmap (pairwise prediction confidence).

Q: What known structures does this most resemble?
A: The Foldseek neighbor list gives the closest experimentally determined structures in the PDB, ranked by structural alignment. TM-score near 1 means near-identical fold; near 0.3 means only rough topology match. This is how one finds what a novel AlphaFold prediction most resembles in the solved-structure universe.

Q: Are the domains correctly placed relative to each other?
A: Predicted aligned error is AlphaFold's pairwise confidence. Unlike pLDDT (per-residue), PAE is per-residue-pair and captures whether two parts of the structure are correctly placed relative to each other. Units are ångströms of expected positional error.

Q: What do the rendered images show?
A: Structure images are PyMOL renders from six orthogonal camera directions. Cartoon representation draws helices as coils and strands as arrows; sticks shows the backbone as bonds; surface shows the solvent-excluded envelope. Rainbow coloring maps sequence position to hue (blue→red, N→C); chain coloring assigns a distinct color per polypeptide.

Q: What are the backbone torsion angles?
A: φ (phi) and ψ (psi) are the two rotatable backbone dihedrals per residue: φ is the C(i-1)–N–Cα–C torsion, ψ is the N–Cα–C–N(i+1) torsion, both in degrees on (−180°, 180°]. α-helical residues cluster near (−60°, −45°); β-strand residues near (−120°, +130°). A Ramachandran plot is simply a scatter of (φ, ψ) for every residue.